Protein AF-A0A397B144-F1 (afdb_monomer_lite)

pLDDT: mean 71.62, std 23.08, range [36.69, 98.56]

Secondary structure (DSSP, 8-state):
-----------------------THHHHHHHHHHHHHHHHHHTSSS--SS-----------SSTTTTS-----PPPPHHHHHHHHHHHHHH-GGGSPTT-HHHHHHHHHHHHHTSTT---TT--HHHHHHHHHHHHHHHHHHHHHHHHH--------HHHHHHHHHHHHHHHH-

Structure (mmCIF, N/CA/C/O backbone):
data_AF-A0A397B144-F1
#
_entry.id   AF-A0A397B144-F1
#
loop_
_atom_site.group_PDB
_atom_site.id
_atom_site.type_symbol
_atom_site.label_atom_id
_atom_site.label_alt_id
_atom_site.label_comp_id
_atom_site.label_asym_id
_atom_site.label_entity_id
_atom_site.label_seq_id
_atom_site.pdbx_PDB_ins_code
_atom_site.Cartn_x
_atom_site.Cartn_y
_atom_site.Cartn_z
_atom_site.occupancy
_atom_site.B_iso_or_equiv
_atom_site.auth_seq_id
_atom_site.auth_comp_id
_atom_site.auth_asym_id
_atom_site.auth_atom_id
_atom_site.pdbx_PDB_model_num
ATOM 1 N N . MET A 1 1 ? 4.491 -31.320 -71.549 1.00 40.28 1 MET A N 1
ATOM 2 C CA . MET A 1 1 ? 3.893 -30.361 -72.506 1.00 40.28 1 MET A CA 1
ATOM 3 C C . MET A 1 1 ? 2.786 -29.640 -71.735 1.00 40.28 1 MET A C 1
ATOM 5 O O . MET A 1 1 ? 1.854 -30.309 -71.329 1.00 40.28 1 MET A O 1
ATOM 9 N N . VAL A 1 2 ? 3.035 -28.461 -71.139 1.00 40.56 2 VAL A N 1
ATOM 10 C CA . VAL A 1 2 ? 2.906 -27.117 -71.764 1.00 40.56 2 VAL A CA 1
ATOM 11 C C . VAL A 1 2 ? 1.470 -26.942 -72.290 1.00 40.56 2 VAL A C 1
ATOM 13 O O . VAL A 1 2 ? 1.090 -27.703 -73.161 1.00 40.56 2 VAL A O 1
ATOM 16 N N . MET A 1 3 ? 0.605 -26.016 -71.874 1.00 45.56 3 MET A N 1
ATOM 17 C CA . MET A 1 3 ? 0.634 -24.886 -70.943 1.00 45.56 3 MET A CA 1
ATOM 18 C C . MET A 1 3 ? -0.827 -24.555 -70.582 1.00 45.56 3 MET A C 1
ATOM 20 O O . MET A 1 3 ? -1.678 -24.550 -71.466 1.00 45.56 3 MET A O 1
ATOM 24 N N . ALA A 1 4 ? -1.099 -24.189 -69.328 1.00 50.34 4 ALA A N 1
ATOM 25 C CA . ALA A 1 4 ? -2.261 -23.370 -68.985 1.00 50.34 4 ALA A CA 1
ATOM 26 C C . ALA A 1 4 ? -1.827 -21.889 -69.016 1.00 50.34 4 ALA A C 1
ATOM 28 O O . ALA A 1 4 ? -0.943 -21.482 -68.263 1.00 50.34 4 ALA A O 1
ATOM 29 N N . ARG A 1 5 ? -2.400 -21.102 -69.933 1.00 48.03 5 ARG A N 1
ATOM 30 C CA . ARG A 1 5 ? -2.292 -19.631 -70.070 1.00 48.03 5 ARG A CA 1
ATOM 31 C C . ARG A 1 5 ? -3.635 -19.158 -70.647 1.00 48.03 5 ARG A C 1
ATOM 33 O O . ARG A 1 5 ? -4.136 -19.830 -71.537 1.00 48.03 5 ARG A O 1
ATOM 40 N N . GLY A 1 6 ? -4.283 -18.069 -70.247 1.00 43.22 6 GLY A N 1
ATOM 41 C CA . GLY A 1 6 ? -4.031 -16.991 -69.284 1.00 43.22 6 GLY A CA 1
ATOM 42 C C . GLY A 1 6 ? -5.393 -16.330 -68.974 1.00 43.22 6 GLY A C 1
ATOM 43 O O . GLY A 1 6 ? -6.344 -16.515 -69.726 1.00 43.22 6 GLY A O 1
ATOM 44 N N . PHE A 1 7 ? -5.634 -15.796 -67.777 1.00 46.72 7 PHE A N 1
ATOM 45 C CA . PHE A 1 7 ? -5.268 -14.457 -67.285 1.00 46.72 7 PHE A CA 1
ATOM 46 C C . PHE A 1 7 ? -5.844 -13.272 -68.082 1.00 46.72 7 PHE A C 1
ATOM 48 O O . PHE A 1 7 ? -5.314 -12.898 -69.122 1.00 46.72 7 PHE A O 1
ATOM 55 N N . ALA A 1 8 ? -6.830 -12.604 -67.475 1.00 50.50 8 ALA A N 1
ATOM 56 C CA . ALA A 1 8 ? -6.959 -11.144 -67.426 1.00 50.50 8 ALA A CA 1
ATOM 57 C C . ALA A 1 8 ? -7.618 -10.809 -66.065 1.00 50.50 8 ALA A C 1
ATOM 59 O O . ALA A 1 8 ? -8.767 -11.161 -65.836 1.00 50.50 8 ALA A O 1
ATOM 60 N N . ASN A 1 9 ? -6.849 -10.498 -65.017 1.00 43.25 9 ASN A N 1
ATOM 61 C CA . ASN A 1 9 ? -6.329 -9.173 -64.642 1.00 43.25 9 ASN A CA 1
ATOM 62 C C . ASN A 1 9 ? -7.426 -8.123 -64.387 1.00 43.25 9 ASN A C 1
ATOM 64 O O . ASN A 1 9 ? -7.837 -7.434 -65.311 1.00 43.25 9 ASN A O 1
ATOM 68 N N . HIS A 1 10 ? -7.817 -7.932 -63.122 1.00 51.69 10 HIS A N 1
ATOM 69 C CA . HIS A 1 10 ? -7.401 -6.744 -62.362 1.00 51.69 10 HIS A CA 1
ATOM 70 C C . HIS A 1 10 ? -7.726 -6.887 -60.856 1.00 51.69 10 HIS A C 1
ATOM 72 O O . HIS A 1 10 ? -8.799 -7.378 -60.506 1.00 51.69 10 HIS A O 1
ATOM 78 N N . PRO A 1 11 ? -6.815 -6.464 -59.957 1.00 46.62 11 PRO A N 1
ATOM 79 C CA . PRO A 1 11 ? -7.020 -6.497 -58.513 1.00 46.62 11 PRO A CA 1
ATOM 80 C C . PRO A 1 11 ? -7.885 -5.316 -58.054 1.00 46.62 11 PRO A C 1
ATOM 82 O O . PRO A 1 11 ? -7.525 -4.158 -58.269 1.00 46.62 11 PRO A O 1
ATOM 85 N N . ALA A 1 12 ? -9.001 -5.592 -57.377 1.00 46.59 12 ALA A N 1
ATOM 86 C CA . ALA A 1 12 ? -9.680 -4.567 -56.595 1.00 46.59 12 ALA A CA 1
ATOM 87 C C . ALA A 1 12 ? -8.844 -4.296 -55.336 1.00 46.59 12 ALA A C 1
ATOM 89 O O . ALA A 1 12 ? -8.672 -5.146 -54.466 1.00 46.59 12 ALA A O 1
ATOM 90 N N . THR A 1 13 ? -8.270 -3.102 -55.314 1.00 56.09 13 THR A N 1
ATOM 91 C CA . THR A 1 13 ? -7.483 -2.486 -54.249 1.00 56.09 13 THR A CA 1
ATOM 92 C C . THR A 1 13 ? -8.109 -2.641 -52.858 1.00 56.09 13 THR A C 1
ATOM 94 O O . THR A 1 13 ? -9.293 -2.335 -52.705 1.00 56.09 13 THR A O 1
ATOM 97 N N . PRO A 1 14 ? -7.330 -2.999 -51.819 1.00 47.84 14 PRO A N 1
ATOM 98 C CA . PRO A 1 14 ? -7.770 -2.841 -50.442 1.00 47.84 14 PRO A CA 1
ATOM 99 C C . PRO A 1 14 ? -7.866 -1.346 -50.125 1.00 47.84 14 PRO A C 1
ATOM 101 O O . PRO A 1 14 ? -6.877 -0.612 -50.151 1.00 47.84 14 PRO A O 1
ATOM 104 N N . THR A 1 15 ? -9.083 -0.880 -49.862 1.00 54.66 15 THR A N 1
ATOM 105 C CA . THR A 1 15 ? -9.338 0.477 -49.377 1.00 54.66 15 THR A CA 1
ATOM 106 C C . THR A 1 15 ? -8.603 0.719 -48.054 1.00 54.66 15 THR A C 1
ATOM 108 O O . THR A 1 15 ? -8.647 -0.152 -47.180 1.00 54.66 15 THR A O 1
ATOM 111 N N . PRO A 1 16 ? -7.964 1.887 -47.859 1.00 44.94 16 PRO A N 1
ATOM 112 C CA . PRO A 1 16 ? -7.199 2.165 -46.652 1.00 44.94 16 PRO A CA 1
ATOM 113 C C . PRO A 1 16 ? -8.126 2.309 -45.443 1.00 44.94 16 PRO A C 1
ATOM 115 O O . PRO A 1 16 ? -9.071 3.104 -45.460 1.00 44.94 16 PRO A O 1
ATOM 118 N N . GLN A 1 17 ? -7.813 1.582 -44.368 1.00 46.56 17 GLN A N 1
ATOM 119 C CA . GLN A 1 17 ? -8.317 1.878 -43.032 1.00 46.56 17 GLN A CA 1
ATOM 120 C C . GLN A 1 17 ? -7.917 3.313 -42.670 1.00 46.56 17 GLN A C 1
ATOM 122 O O . GLN A 1 17 ? -6.734 3.635 -42.550 1.00 46.56 17 GLN A O 1
ATOM 127 N N . LYS A 1 18 ? -8.908 4.195 -42.516 1.00 47.78 18 LYS A N 1
ATOM 128 C CA . LYS A 1 18 ? -8.687 5.543 -41.994 1.00 47.78 18 LYS A CA 1
ATOM 129 C C . LYS A 1 18 ? -8.409 5.441 -40.500 1.00 47.78 18 LYS A C 1
ATOM 131 O O . LYS A 1 18 ? -9.318 5.357 -39.679 1.00 47.78 18 LYS A O 1
ATOM 136 N N . ASN A 1 19 ? -7.122 5.430 -40.188 1.00 43.41 19 ASN A N 1
ATOM 137 C CA . ASN A 1 19 ? -6.590 5.663 -38.861 1.00 43.41 19 ASN A CA 1
ATOM 138 C C . ASN A 1 19 ? -7.004 7.049 -38.346 1.00 43.41 19 ASN A C 1
ATOM 140 O O . ASN A 1 19 ? -6.915 8.043 -39.064 1.00 43.41 19 ASN A O 1
ATOM 144 N N . HIS A 1 20 ? -7.409 7.068 -37.076 1.00 51.38 20 HIS A N 1
ATOM 145 C CA . HIS A 1 20 ? -7.059 8.073 -36.073 1.00 51.38 20 HIS A CA 1
ATOM 146 C C . HIS A 1 20 ? -6.923 9.531 -36.541 1.00 51.38 20 HIS A C 1
ATOM 148 O O . HIS A 1 20 ? -5.824 10.011 -36.801 1.00 51.38 20 HIS A O 1
ATOM 154 N N . VAL A 1 21 ? -8.019 10.281 -36.437 1.00 45.78 21 VAL A N 1
ATOM 155 C CA . VAL A 1 21 ? -7.969 11.670 -35.959 1.00 45.78 21 VAL A CA 1
ATOM 156 C C . VAL A 1 21 ? -9.159 11.855 -35.021 1.00 45.78 21 VAL A C 1
ATOM 158 O O . VAL A 1 21 ? -10.226 12.306 -35.415 1.00 45.78 21 VAL A O 1
ATOM 161 N N . PHE A 1 22 ? -9.004 11.411 -33.774 1.00 42.12 22 PHE A N 1
ATOM 162 C CA . PHE A 1 22 ? -9.913 11.833 -32.714 1.00 42.12 22 PHE A CA 1
ATOM 163 C C . PHE A 1 22 ? -9.544 13.284 -32.389 1.00 42.12 22 PHE A C 1
ATOM 165 O O . PHE A 1 22 ? -8.415 13.558 -31.973 1.00 42.12 22 PHE A O 1
ATOM 172 N N . ASP A 1 23 ? -10.468 14.197 -32.678 1.00 42.50 23 ASP A N 1
ATOM 173 C CA . ASP A 1 23 ? -10.341 15.650 -32.568 1.00 42.50 23 ASP A CA 1
ATOM 174 C C . ASP A 1 23 ? -9.749 16.096 -31.221 1.00 42.50 23 ASP A C 1
ATOM 176 O O . ASP A 1 23 ? -10.418 16.170 -30.186 1.00 42.50 23 ASP A O 1
ATOM 180 N N . LYS A 1 24 ? -8.463 16.452 -31.250 1.00 50.31 24 LYS A N 1
ATOM 181 C CA . LYS A 1 24 ? -7.694 17.002 -30.121 1.00 50.31 24 LYS A CA 1
ATOM 182 C C . LYS A 1 24 ? -8.193 18.393 -29.685 1.00 50.31 24 LYS A C 1
ATOM 184 O O . LYS A 1 24 ? -7.801 18.901 -28.640 1.00 50.31 24 LYS A O 1
ATOM 189 N N . THR A 1 25 ? -9.081 19.002 -30.463 1.00 49.84 25 THR A N 1
ATOM 190 C CA . THR A 1 25 ? -9.661 20.342 -30.283 1.00 49.84 25 THR A CA 1
ATOM 191 C C . THR A 1 25 ? -10.810 20.387 -29.272 1.00 49.84 25 THR A C 1
ATOM 193 O O . THR A 1 25 ? -10.999 21.418 -28.629 1.00 49.84 25 THR A O 1
ATOM 196 N N . ARG A 1 26 ? -11.532 19.282 -29.027 1.00 43.41 26 ARG A N 1
ATOM 197 C CA . ARG A 1 26 ? -12.620 19.252 -28.023 1.00 43.41 26 ARG A CA 1
ATOM 198 C C . ARG A 1 26 ? -12.104 19.203 -26.579 1.00 43.41 26 ARG A C 1
ATOM 200 O O . ARG A 1 26 ? -12.787 19.651 -25.663 1.00 43.41 26 ARG A O 1
ATOM 207 N N . SER A 1 27 ? -10.880 18.711 -26.382 1.00 46.09 27 SER A N 1
ATOM 208 C CA . SER A 1 27 ? -10.250 18.618 -25.059 1.00 46.09 27 SER A CA 1
ATOM 209 C C . SER A 1 27 ? -9.801 19.979 -24.518 1.00 46.09 27 SER A C 1
ATOM 211 O O . SER A 1 27 ? -9.907 20.210 -23.319 1.00 46.09 27 SER A O 1
ATOM 213 N N . TYR A 1 28 ? -9.337 20.896 -25.371 1.00 45.19 28 TYR A N 1
ATOM 214 C CA . TYR A 1 28 ? -8.792 22.177 -24.904 1.00 45.19 28 TYR A CA 1
ATOM 215 C C . TYR A 1 28 ? -9.871 23.163 -24.437 1.00 45.19 28 TYR A C 1
ATOM 217 O O . TYR A 1 28 ? -9.662 23.877 -23.460 1.00 45.19 28 TYR A O 1
ATOM 225 N N . LEU A 1 29 ? -11.046 23.169 -25.075 1.00 47.66 29 LEU A N 1
ATOM 226 C CA . LEU A 1 29 ? -12.148 24.061 -24.693 1.00 47.66 29 LEU A CA 1
ATOM 227 C C . LEU A 1 29 ? -12.915 23.570 -23.453 1.00 47.66 29 LEU A C 1
ATOM 229 O O . LEU A 1 29 ? -13.419 24.392 -22.695 1.00 47.66 29 LEU A O 1
ATOM 233 N N . SER A 1 30 ? -12.938 22.257 -23.192 1.00 45.88 30 SER A N 1
ATOM 234 C CA . SER A 1 30 ? -13.508 21.701 -21.952 1.00 45.88 30 SER A CA 1
ATOM 235 C C . SER A 1 30 ? -12.645 22.042 -20.733 1.00 45.88 30 SER A C 1
ATOM 237 O O . SER A 1 30 ? -13.161 22.443 -19.694 1.00 45.88 30 SER A O 1
ATOM 239 N N . ASN A 1 31 ? -11.319 21.983 -20.886 1.00 46.03 31 ASN A N 1
ATOM 240 C CA . ASN A 1 31 ? -10.381 22.261 -19.797 1.00 46.03 31 ASN A CA 1
ATOM 241 C C . ASN A 1 31 ? -10.327 23.755 -19.414 1.00 46.03 31 ASN A C 1
ATOM 243 O O . ASN A 1 31 ? -9.959 24.092 -18.290 1.00 46.03 31 ASN A O 1
ATOM 247 N N . HIS A 1 32 ? -10.701 24.667 -20.321 1.00 41.81 32 HIS A N 1
ATOM 248 C CA . HIS A 1 32 ? -10.674 26.105 -20.033 1.00 41.81 32 HIS A CA 1
ATOM 249 C C . HIS A 1 32 ? -11.900 26.587 -19.238 1.00 41.81 32 HIS A C 1
ATOM 251 O O . HIS A 1 32 ? -11.776 27.493 -18.415 1.00 41.81 32 HIS A O 1
ATOM 257 N N . ILE A 1 33 ? -13.061 25.944 -19.409 1.00 46.75 33 ILE A N 1
ATOM 258 C CA . ILE A 1 33 ? -14.280 26.271 -18.650 1.00 46.75 33 ILE A CA 1
ATOM 259 C C . ILE A 1 33 ? -14.171 25.778 -17.195 1.00 46.75 33 ILE A C 1
ATOM 261 O O . ILE A 1 33 ? -14.588 26.481 -16.275 1.00 46.75 33 ILE A O 1
ATOM 265 N N . GLU A 1 34 ? -13.526 24.632 -16.955 1.00 45.00 34 GLU A N 1
ATOM 266 C CA . GLU A 1 34 ? -13.312 24.107 -15.595 1.00 45.00 34 GLU A CA 1
ATOM 267 C C . GLU A 1 34 ? -12.295 24.930 -14.783 1.00 45.00 34 GLU A C 1
ATOM 269 O O . GLU A 1 34 ? -12.450 25.094 -13.572 1.00 45.00 34 GLU A O 1
ATOM 274 N N . SER A 1 35 ? -11.298 25.537 -15.438 1.00 45.44 35 SER A N 1
ATOM 275 C CA . SER A 1 35 ? -10.314 26.389 -14.755 1.00 45.44 35 SER A CA 1
ATOM 276 C C . SER A 1 35 ? -10.907 27.712 -14.245 1.00 45.44 35 SER A C 1
ATOM 278 O O . SER A 1 35 ? -10.433 28.243 -13.240 1.00 45.44 35 SER A O 1
ATOM 280 N N . LEU A 1 36 ? -11.943 28.251 -14.897 1.00 47.56 36 LEU A N 1
ATOM 281 C CA . LEU A 1 36 ? -12.612 29.488 -14.467 1.00 47.56 36 LEU A CA 1
ATOM 282 C C . LEU A 1 36 ? -13.554 29.266 -13.270 1.00 47.56 36 LEU A C 1
ATOM 284 O O . LEU A 1 36 ? -13.699 30.159 -12.434 1.00 47.56 36 LEU A O 1
ATOM 288 N N . ALA A 1 37 ? -14.132 28.069 -13.125 1.00 49.62 37 ALA A N 1
ATOM 289 C CA . ALA A 1 37 ? -15.002 27.733 -11.995 1.00 49.62 37 ALA A CA 1
ATOM 290 C C . ALA A 1 37 ? -14.234 27.627 -10.662 1.00 49.62 37 ALA A C 1
ATOM 292 O O . ALA A 1 37 ? -14.732 28.052 -9.618 1.00 49.62 37 ALA A O 1
ATOM 293 N N . ILE A 1 38 ? -12.993 27.128 -10.693 1.00 48.00 38 ILE A N 1
ATOM 294 C CA . ILE A 1 38 ? -12.156 26.965 -9.492 1.00 48.00 38 ILE A CA 1
ATOM 295 C C . ILE A 1 38 ? -11.658 28.325 -8.967 1.00 48.00 38 ILE A C 1
ATOM 297 O O . ILE A 1 38 ? -11.605 28.539 -7.755 1.00 48.00 38 ILE A O 1
ATOM 301 N N . HIS A 1 39 ? -11.371 29.285 -9.852 1.00 43.00 39 HIS A N 1
ATOM 302 C CA . HIS A 1 39 ? -10.936 30.626 -9.442 1.00 43.00 39 HIS A CA 1
ATOM 303 C C . HIS A 1 39 ? -12.074 31.513 -8.908 1.00 43.00 39 HIS A C 1
ATOM 305 O O . HIS A 1 39 ? -11.818 32.342 -8.035 1.00 43.00 39 HIS A O 1
ATOM 311 N N . TYR A 1 40 ? -13.323 31.328 -9.357 1.00 40.44 40 TYR A N 1
ATOM 312 C CA . TYR A 1 40 ? -14.470 32.093 -8.841 1.00 40.44 40 TYR A CA 1
ATOM 313 C C . TYR A 1 40 ? -14.939 31.611 -7.454 1.00 40.44 40 TYR A C 1
ATOM 315 O O . TYR A 1 40 ? -15.430 32.402 -6.652 1.00 40.44 40 TYR A O 1
ATOM 323 N N . ALA A 1 41 ? -14.732 30.332 -7.120 1.00 44.38 41 ALA A N 1
ATOM 324 C CA . ALA A 1 41 ? -15.037 29.801 -5.788 1.00 44.38 41 ALA A CA 1
ATOM 325 C C . ALA A 1 41 ? -14.019 30.240 -4.714 1.00 44.38 41 ALA A C 1
ATOM 327 O O . ALA A 1 41 ? -14.378 30.402 -3.548 1.00 44.38 41 ALA A O 1
ATOM 328 N N . ALA A 1 42 ? -12.759 30.481 -5.094 1.00 45.12 42 ALA A N 1
ATOM 329 C CA . ALA A 1 42 ? -11.691 30.845 -4.159 1.00 45.12 42 ALA A CA 1
ATOM 330 C C . ALA A 1 42 ? -11.704 32.326 -3.724 1.00 45.12 42 ALA A C 1
ATOM 332 O O . ALA A 1 42 ? -11.052 32.685 -2.741 1.00 45.12 42 ALA A O 1
ATOM 333 N N . THR A 1 43 ? -12.447 33.200 -4.410 1.00 43.25 43 THR A N 1
ATOM 334 C CA . THR A 1 43 ? -12.547 34.631 -4.069 1.00 43.25 43 THR A CA 1
ATOM 335 C C . THR A 1 43 ? -13.694 34.970 -3.113 1.00 43.25 43 THR A C 1
ATOM 337 O O . THR A 1 43 ? -13.705 36.073 -2.572 1.00 43.25 43 THR A O 1
ATOM 340 N N . LEU A 1 44 ? -14.606 34.035 -2.810 1.00 46.75 44 LEU A N 1
ATOM 341 C CA . LEU A 1 44 ? -15.720 34.274 -1.876 1.00 46.75 44 LEU A CA 1
ATOM 342 C C . LEU A 1 44 ? -15.493 33.748 -0.447 1.00 46.75 44 LEU A C 1
ATOM 344 O O . LEU A 1 44 ? -16.325 33.982 0.423 1.00 46.75 44 LEU A O 1
ATOM 348 N N . THR A 1 45 ? -14.346 33.131 -0.145 1.00 42.47 45 THR A N 1
ATOM 349 C CA . THR A 1 45 ? -13.998 32.698 1.231 1.00 42.47 45 THR A CA 1
ATOM 350 C C . THR A 1 45 ? -12.997 33.630 1.933 1.00 42.47 45 THR A C 1
ATOM 352 O O . THR A 1 45 ? -12.468 33.299 2.990 1.00 42.47 45 THR A O 1
ATOM 355 N N . LYS A 1 46 ? -12.740 34.825 1.381 1.00 45.75 46 LYS A N 1
ATOM 356 C CA . LYS A 1 46 ? -11.912 35.875 2.013 1.00 45.75 46 LYS A CA 1
ATOM 357 C C . LYS A 1 46 ? -12.670 37.173 2.313 1.00 45.75 46 LYS A C 1
ATOM 359 O O . LYS A 1 46 ? -12.080 38.248 2.318 1.00 45.75 46 LYS A O 1
ATOM 364 N N . ALA A 1 47 ? -13.966 37.092 2.606 1.00 47.22 47 ALA A N 1
ATOM 365 C CA . ALA A 1 47 ? -14.727 38.263 3.038 1.00 47.22 47 ALA A CA 1
ATOM 366 C C . ALA A 1 47 ? -15.879 37.899 3.985 1.00 47.22 47 ALA A C 1
ATOM 368 O O . ALA A 1 47 ? -17.042 38.009 3.620 1.00 47.22 47 ALA A O 1
ATOM 369 N N . VAL A 1 48 ? -15.570 37.500 5.223 1.00 45.88 48 VAL A N 1
ATOM 370 C CA . VAL A 1 48 ? -16.553 37.556 6.322 1.00 45.88 48 VAL A CA 1
ATOM 371 C C . VAL A 1 48 ? -15.895 38.143 7.568 1.00 45.88 48 VAL A C 1
ATOM 373 O O . VAL A 1 48 ? -15.715 37.479 8.577 1.00 45.88 48 VAL A O 1
ATOM 376 N N . CYS A 1 49 ? -15.533 39.421 7.479 1.00 39.69 49 CYS A N 1
ATOM 377 C CA . CYS A 1 49 ? -15.488 40.313 8.633 1.00 39.69 49 CYS A CA 1
ATOM 378 C C . CYS A 1 49 ? -16.141 41.631 8.205 1.00 39.69 49 CYS A C 1
ATOM 380 O O . CYS A 1 49 ? -15.635 42.324 7.326 1.00 39.69 49 CYS A O 1
ATOM 382 N N . SER A 1 50 ? -17.260 41.956 8.850 1.00 41.53 50 SER A N 1
ATOM 383 C CA . SER A 1 50 ? -17.973 43.237 8.791 1.00 41.53 50 SER A CA 1
ATOM 384 C C . SER A 1 50 ? -18.686 43.598 7.484 1.00 41.53 50 SER A C 1
ATOM 386 O O . SER A 1 50 ? -18.114 44.249 6.611 1.00 41.53 50 SER A O 1
ATOM 388 N N . ARG A 1 51 ? -20.002 43.335 7.442 1.00 36.69 51 ARG A N 1
ATOM 389 C CA . ARG A 1 51 ? -21.057 44.368 7.314 1.00 36.69 51 ARG A CA 1
ATOM 390 C C . ARG A 1 51 ? -22.452 43.725 7.256 1.00 36.69 51 ARG A C 1
ATOM 392 O O . ARG A 1 51 ? -22.690 42.812 6.478 1.00 36.69 51 ARG A O 1
ATOM 399 N N . ASN A 1 52 ? -23.352 44.239 8.094 1.00 49.59 52 ASN A N 1
ATOM 400 C CA . ASN A 1 52 ? -24.800 44.012 8.070 1.00 49.59 52 ASN A CA 1
ATOM 401 C C . ASN A 1 52 ? -25.383 44.147 6.654 1.00 49.59 52 ASN A C 1
ATOM 403 O O . ASN A 1 52 ? -25.211 45.206 6.059 1.00 49.59 52 ASN A O 1
ATOM 407 N N . LEU A 1 53 ? -26.151 43.157 6.182 1.00 46.91 53 LEU A N 1
ATOM 408 C CA . LEU A 1 53 ? -27.161 43.318 5.126 1.00 46.91 53 LEU A CA 1
ATOM 409 C C . LEU A 1 53 ? -28.371 42.389 5.409 1.00 46.91 53 LEU A C 1
ATOM 411 O O . LEU A 1 53 ? -28.221 41.404 6.132 1.00 46.91 53 LEU A O 1
ATOM 415 N N . PRO A 1 54 ? -29.577 42.749 4.931 1.00 42.12 54 PRO A N 1
ATOM 416 C CA . PRO A 1 54 ? -30.844 42.502 5.617 1.00 42.12 54 PRO A CA 1
ATOM 417 C C . PRO A 1 54 ? -31.402 41.089 5.421 1.00 42.12 54 PRO A C 1
ATOM 419 O O . PRO A 1 54 ? -31.125 40.424 4.424 1.00 42.12 54 PRO A O 1
ATOM 422 N N . LEU A 1 55 ? -32.257 40.678 6.369 1.00 46.44 55 LEU A N 1
ATOM 423 C CA . LEU A 1 55 ? -33.107 39.490 6.288 1.00 46.44 55 LEU A CA 1
ATOM 424 C C . LEU A 1 55 ? -33.935 39.504 4.993 1.00 46.44 55 LEU A C 1
ATOM 426 O O . LEU A 1 55 ? -34.985 40.140 4.920 1.00 46.44 55 LEU A O 1
ATOM 430 N N . PHE A 1 56 ? -33.487 38.757 3.989 1.00 39.28 56 PHE A N 1
ATOM 431 C CA . PHE A 1 56 ? -34.323 38.324 2.880 1.00 39.28 56 PHE A CA 1
ATOM 432 C C . PHE A 1 56 ? -34.694 36.862 3.133 1.00 39.28 56 PHE A C 1
ATOM 434 O O . PHE A 1 56 ? -33.868 35.960 3.010 1.00 39.28 56 PHE A O 1
ATOM 441 N N . SER A 1 57 ? -35.932 36.652 3.576 1.00 54.06 57 SER A N 1
ATOM 442 C CA . SER A 1 57 ? -36.514 35.333 3.818 1.00 54.06 57 SER A CA 1
ATOM 443 C C . SER A 1 57 ? -36.575 34.557 2.496 1.00 54.06 57 SER A C 1
ATOM 445 O O . SER A 1 57 ? -37.385 34.883 1.629 1.00 54.06 57 SER A O 1
ATOM 447 N N . GLN A 1 58 ? -35.698 33.564 2.312 1.00 53.94 58 GLN A N 1
ATOM 448 C CA . GLN A 1 58 ? -35.781 32.607 1.204 1.00 53.94 58 GLN A CA 1
ATOM 449 C C . GLN A 1 58 ? -36.305 31.255 1.713 1.00 53.94 58 GLN A C 1
ATOM 451 O O . GLN A 1 58 ? -35.849 30.785 2.758 1.00 53.94 58 GLN A O 1
ATOM 456 N N . PRO A 1 59 ? -37.245 30.608 0.999 1.00 48.00 59 PRO A N 1
ATOM 457 C CA . PRO A 1 59 ? -37.799 29.326 1.410 1.00 48.00 59 PRO A CA 1
ATOM 458 C C . PRO A 1 59 ? -36.772 28.200 1.219 1.00 48.00 59 PRO A C 1
ATOM 460 O O . PRO A 1 59 ? -36.277 27.952 0.119 1.00 48.00 59 PRO A O 1
ATOM 463 N N . LEU A 1 60 ? -36.471 27.494 2.311 1.00 54.81 60 LEU A N 1
ATOM 464 C CA . LEU A 1 60 ? -35.628 26.297 2.353 1.00 54.81 60 LEU A CA 1
ATOM 465 C C . LEU A 1 60 ? -36.367 25.086 1.765 1.00 54.81 60 LEU A C 1
ATOM 467 O O . LEU A 1 60 ? -36.771 24.184 2.488 1.00 54.81 60 LEU A O 1
ATOM 471 N N . THR A 1 61 ? -36.556 25.037 0.451 1.00 58.03 61 THR A N 1
ATOM 472 C CA . THR A 1 61 ? -37.076 23.835 -0.217 1.00 58.03 61 THR A CA 1
ATOM 473 C C . THR A 1 61 ? -36.453 23.729 -1.603 1.00 58.03 61 THR A C 1
ATOM 475 O O . THR A 1 61 ? -36.898 24.423 -2.507 1.00 58.03 61 THR A O 1
ATOM 478 N N . SER A 1 62 ? -35.392 22.923 -1.754 1.00 51.78 62 SER A N 1
ATOM 479 C CA . SER A 1 62 ? -35.023 22.199 -2.998 1.00 51.78 62 SER A CA 1
ATOM 480 C C . SER A 1 62 ? -33.531 21.827 -3.087 1.00 51.78 62 SER A C 1
ATOM 482 O O . SER A 1 62 ? -33.184 21.045 -3.963 1.00 51.78 62 SER A O 1
ATOM 484 N N . TYR A 1 63 ? -32.638 22.304 -2.210 1.00 52.53 63 TYR A N 1
ATOM 485 C CA . TYR A 1 63 ? -31.193 21.990 -2.329 1.00 52.53 63 TYR A CA 1
ATOM 486 C C . TYR A 1 63 ? -30.589 21.214 -1.154 1.00 52.53 63 TYR A C 1
ATOM 488 O O . TYR A 1 63 ? -29.442 20.781 -1.220 1.00 52.53 63 TYR A O 1
ATOM 496 N N . GLN A 1 64 ? -31.359 20.966 -0.094 1.00 54.69 64 GLN A N 1
ATOM 497 C CA . GLN A 1 64 ? -30.849 20.307 1.113 1.00 54.69 64 GLN A CA 1
ATOM 498 C C . GLN A 1 64 ? -30.669 18.783 0.955 1.00 54.69 64 GLN A C 1
ATOM 500 O O . GLN A 1 64 ? -29.875 18.183 1.671 1.00 54.69 64 GLN A O 1
ATOM 505 N N . TRP A 1 65 ? -31.329 18.159 -0.028 1.00 54.78 65 TRP A N 1
ATOM 506 C CA . TRP A 1 65 ? -31.203 16.722 -0.316 1.00 54.78 65 TRP A CA 1
ATOM 507 C C . TRP A 1 65 ? -29.920 16.356 -1.083 1.00 54.78 65 TRP A C 1
ATOM 509 O O . TRP A 1 65 ? -29.451 15.228 -0.977 1.00 54.78 65 TRP A O 1
ATOM 519 N N . LEU A 1 66 ? -29.306 17.305 -1.802 1.00 57.22 66 LEU A N 1
ATOM 520 C CA . LEU A 1 66 ? -28.050 17.083 -2.537 1.00 57.22 66 LEU A CA 1
ATOM 521 C C . LEU 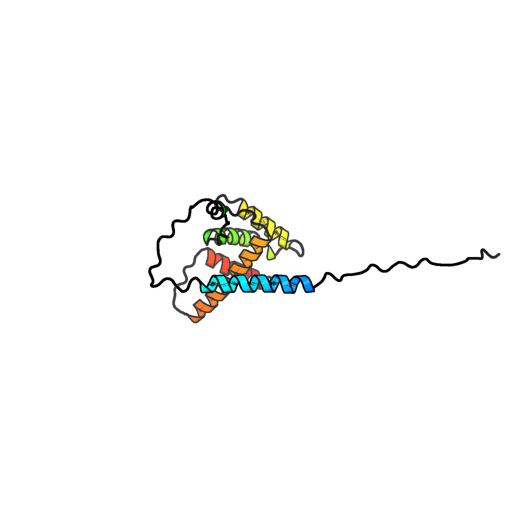A 1 66 ? -26.801 17.176 -1.644 1.00 57.22 66 LEU A C 1
ATOM 523 O O . LEU A 1 66 ? -25.732 16.710 -2.028 1.00 57.22 66 LEU A O 1
ATOM 527 N N . ALA A 1 67 ? -26.927 17.748 -0.444 1.00 56.75 67 ALA A N 1
ATOM 528 C CA . ALA A 1 67 ? -25.819 17.908 0.497 1.00 56.75 67 ALA A CA 1
ATOM 529 C C . ALA A 1 67 ? -25.588 16.680 1.403 1.00 56.75 67 ALA A C 1
ATOM 531 O O . ALA A 1 67 ? -24.603 16.646 2.135 1.00 56.75 67 ALA A O 1
ATOM 532 N N . MET A 1 68 ? -26.467 15.669 1.368 1.00 57.69 68 MET A N 1
ATOM 533 C CA . MET A 1 68 ? -26.448 14.539 2.311 1.00 57.69 68 MET A CA 1
ATOM 534 C C . MET A 1 68 ? -25.738 13.266 1.823 1.00 57.69 68 MET A C 1
ATOM 536 O O . MET A 1 68 ? -25.858 12.227 2.466 1.00 57.69 68 MET A O 1
ATOM 540 N N . SER A 1 69 ? -25.000 13.293 0.712 1.00 52.88 69 SER A N 1
ATOM 541 C CA . SER A 1 69 ? -24.194 12.125 0.302 1.00 52.88 69 SER A CA 1
ATOM 542 C C . SER A 1 69 ? -23.202 12.433 -0.818 1.00 52.88 69 SER A C 1
ATOM 544 O O . SER A 1 69 ? -23.056 11.666 -1.767 1.00 52.88 69 SER A O 1
ATOM 546 N N . THR A 1 70 ? -22.440 13.522 -0.711 1.00 45.84 70 THR A N 1
ATOM 547 C CA . THR A 1 70 ? -21.117 13.472 -1.342 1.00 45.84 70 THR A CA 1
ATOM 548 C C . THR A 1 70 ? -20.258 12.583 -0.441 1.00 45.84 70 THR A C 1
ATOM 550 O O . THR A 1 70 ? -20.056 12.929 0.725 1.00 45.84 70 THR A O 1
ATOM 553 N N . PRO A 1 71 ? -19.791 11.401 -0.891 1.00 56.75 71 PRO A N 1
ATOM 554 C CA . PRO A 1 71 ? -18.826 10.655 -0.108 1.00 56.75 71 PRO A CA 1
ATOM 555 C C . PRO A 1 71 ? -17.579 11.529 -0.035 1.00 56.75 71 PRO A C 1
ATOM 557 O O . PRO A 1 71 ? -16.812 11.634 -0.996 1.00 56.75 71 PRO A O 1
ATOM 560 N N . VAL A 1 72 ? -17.392 12.201 1.101 1.00 55.38 72 VAL A N 1
ATOM 561 C CA . VAL A 1 72 ? -16.095 12.746 1.478 1.00 55.38 72 VAL A CA 1
ATOM 562 C C . VAL A 1 72 ? -15.133 11.585 1.286 1.00 55.38 72 VAL A C 1
ATOM 564 O O . VAL A 1 72 ? -15.317 10.529 1.892 1.00 55.38 72 VAL A O 1
ATOM 567 N N . LYS A 1 73 ? -14.166 11.727 0.371 1.00 60.06 73 LYS A N 1
ATOM 568 C CA . LYS A 1 73 ? -13.118 10.723 0.173 1.00 60.06 73 LYS A CA 1
ATOM 569 C C . LYS A 1 73 ? -12.346 10.642 1.485 1.00 60.06 73 LYS A C 1
ATOM 571 O O . LYS A 1 73 ? -11.413 11.409 1.706 1.00 60.06 73 LYS A O 1
ATOM 576 N N . SER A 1 74 ? -12.805 9.768 2.377 1.00 74.44 74 SER A N 1
ATOM 577 C CA . SER A 1 74 ? -12.239 9.595 3.704 1.00 74.44 74 SER A CA 1
ATOM 578 C C . SER A 1 74 ? -10.782 9.183 3.539 1.00 74.44 74 SER A C 1
ATOM 580 O O . SER A 1 74 ? -10.475 8.227 2.813 1.00 74.44 74 SER A O 1
ATOM 582 N N . ARG A 1 75 ? -9.875 9.946 4.155 1.00 85.88 75 ARG A N 1
ATOM 583 C CA . ARG A 1 75 ? -8.436 9.653 4.156 1.00 85.88 75 ARG A CA 1
ATOM 584 C C . ARG A 1 75 ? -8.209 8.330 4.885 1.00 85.88 75 ARG A C 1
ATOM 586 O O . ARG A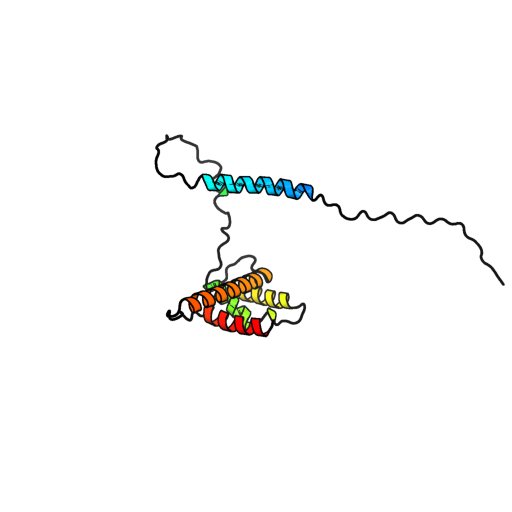 1 75 ? -8.987 7.994 5.771 1.00 85.88 75 ARG A O 1
ATOM 593 N N . PHE A 1 76 ? -7.187 7.578 4.486 1.00 90.62 76 PHE A N 1
ATOM 594 C CA . PHE A 1 76 ? -6.758 6.390 5.230 1.00 90.62 76 PHE A CA 1
ATOM 595 C C . PHE A 1 76 ? -6.326 6.794 6.639 1.00 90.62 76 PHE A C 1
ATOM 597 O O . PHE A 1 76 ? -5.584 7.770 6.792 1.00 90.62 76 PHE A O 1
ATOM 604 N N . SER A 1 77 ? -6.836 6.077 7.635 1.00 92.06 77 SER A N 1
ATOM 605 C CA . SER A 1 77 ? -6.395 6.199 9.016 1.00 92.06 77 SER A CA 1
ATOM 606 C C . SER A 1 77 ? -5.046 5.505 9.196 1.00 92.06 77 SER A C 1
ATOM 608 O O . SER A 1 77 ? -4.635 4.676 8.384 1.00 92.06 77 SER A O 1
ATOM 610 N N . GLU A 1 78 ? -4.347 5.839 10.275 1.00 91.19 78 GLU A N 1
ATOM 611 C CA . GLU A 1 78 ? -3.092 5.173 10.615 1.00 91.19 78 GLU A CA 1
ATOM 612 C C . GLU A 1 78 ? -3.284 3.676 10.873 1.00 91.19 78 GLU A C 1
ATOM 614 O O . GLU A 1 78 ? -2.481 2.868 10.419 1.00 91.19 78 GLU A O 1
ATOM 619 N N . TYR A 1 79 ? -4.382 3.304 11.529 1.00 93.00 79 TYR A N 1
ATOM 620 C CA . TYR A 1 79 ? -4.710 1.906 11.779 1.00 93.00 79 TYR A CA 1
ATOM 621 C C . TYR A 1 79 ? -4.937 1.132 10.473 1.00 93.00 79 TYR A C 1
ATOM 623 O O . TYR A 1 79 ? -4.367 0.063 10.284 1.00 93.00 79 TYR A O 1
ATOM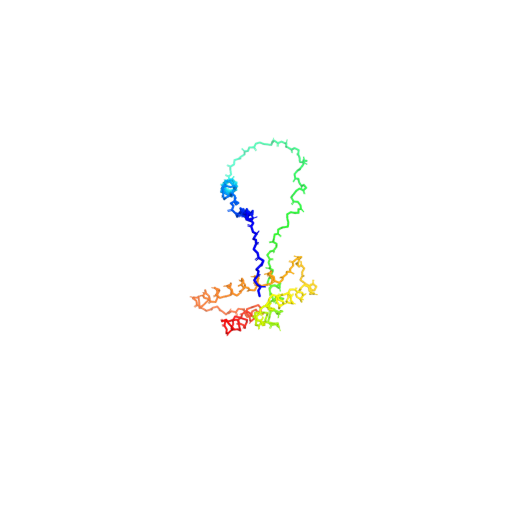 631 N N . GLU A 1 80 ? -5.682 1.703 9.521 1.00 95.56 80 GLU A N 1
ATOM 632 C CA . GLU A 1 80 ? -5.851 1.104 8.189 1.00 95.56 80 GLU A CA 1
ATOM 633 C C . GLU A 1 80 ? -4.515 0.965 7.447 1.00 95.56 80 GLU A C 1
ATOM 635 O O . GLU A 1 80 ? -4.307 -0.020 6.740 1.00 95.56 80 GLU A O 1
ATOM 640 N N . ASP A 1 81 ? -3.600 1.927 7.608 1.00 96.25 81 ASP A N 1
ATOM 641 C CA . ASP A 1 81 ? -2.253 1.820 7.046 1.00 96.25 81 ASP A CA 1
ATOM 642 C C . ASP A 1 81 ? -1.490 0.639 7.645 1.00 96.25 81 ASP A C 1
ATOM 644 O O . ASP A 1 81 ? -0.858 -0.100 6.897 1.00 96.25 81 ASP A O 1
ATOM 648 N N . VAL A 1 82 ? -1.573 0.429 8.962 1.00 96.94 82 VAL A N 1
ATOM 649 C CA . VAL A 1 82 ? -0.946 -0.720 9.635 1.00 96.94 82 VAL A CA 1
ATOM 650 C C . VAL A 1 82 ? -1.505 -2.037 9.100 1.00 96.94 82 VAL A C 1
ATOM 652 O O . VAL A 1 82 ? -0.722 -2.926 8.770 1.00 96.94 82 VAL A O 1
ATOM 655 N N . LEU A 1 83 ? -2.827 -2.161 8.936 1.00 97.44 83 LEU A N 1
ATOM 656 C CA . LEU A 1 83 ? -3.433 -3.373 8.369 1.00 97.44 83 LEU A CA 1
ATOM 657 C C . LEU A 1 83 ? -2.900 -3.663 6.961 1.00 97.44 83 LEU A C 1
ATOM 659 O O . LEU A 1 83 ? -2.504 -4.787 6.657 1.00 97.44 83 LEU A O 1
ATOM 663 N N . ILE A 1 84 ? -2.817 -2.633 6.114 1.00 98.06 84 ILE A N 1
ATOM 664 C CA . ILE A 1 84 ? -2.261 -2.764 4.764 1.00 98.06 84 ILE A CA 1
ATOM 665 C C . ILE A 1 84 ? -0.788 -3.180 4.823 1.00 98.06 84 ILE A C 1
ATOM 667 O O . ILE A 1 84 ? -0.386 -4.102 4.115 1.00 98.06 84 ILE A O 1
ATOM 671 N N . LEU A 1 85 ? 0.019 -2.522 5.656 1.00 98.31 85 LEU A N 1
ATOM 672 C CA . LEU A 1 85 ? 1.456 -2.776 5.752 1.00 98.31 85 LEU A CA 1
ATOM 673 C C . LEU A 1 85 ? 1.763 -4.181 6.274 1.00 98.31 85 LEU A C 1
ATOM 675 O O . LEU A 1 85 ? 2.640 -4.838 5.719 1.00 98.31 85 LEU A O 1
ATOM 679 N N . ARG A 1 86 ? 1.006 -4.684 7.255 1.00 98.31 86 ARG A N 1
ATOM 680 C CA . ARG A 1 86 ? 1.121 -6.071 7.734 1.00 98.31 86 ARG A CA 1
ATOM 681 C C . ARG A 1 86 ? 0.907 -7.076 6.605 1.00 98.31 86 ARG A C 1
ATOM 683 O O . ARG A 1 86 ? 1.735 -7.961 6.399 1.00 98.31 86 ARG A O 1
ATOM 690 N N . GLU A 1 87 ? -0.169 -6.922 5.832 1.00 98.50 87 GLU A N 1
ATOM 691 C CA . GLU A 1 87 ? -0.481 -7.855 4.743 1.00 98.50 87 GLU A CA 1
ATOM 692 C C . GLU A 1 87 ? 0.519 -7.750 3.576 1.00 98.50 87 GLU A C 1
ATOM 694 O O . GLU A 1 87 ? 0.819 -8.763 2.932 1.00 98.50 87 GLU A O 1
ATOM 699 N N . VAL A 1 88 ? 1.066 -6.553 3.318 1.00 98.50 88 VAL A N 1
ATOM 700 C CA . VAL A 1 88 ? 2.166 -6.340 2.362 1.00 98.50 88 VAL A CA 1
ATOM 701 C C . VAL A 1 88 ? 3.446 -7.018 2.843 1.00 98.50 88 VAL A C 1
ATOM 703 O O . VAL A 1 88 ? 4.072 -7.707 2.041 1.00 98.50 88 VAL A O 1
ATOM 706 N N . ASN A 1 89 ? 3.809 -6.883 4.122 1.00 98.00 89 ASN A N 1
ATOM 707 C CA . ASN A 1 89 ? 4.996 -7.525 4.693 1.00 98.00 89 ASN A CA 1
ATOM 708 C C . ASN A 1 89 ? 4.889 -9.054 4.647 1.00 98.00 89 ASN A C 1
ATOM 710 O O . ASN A 1 89 ? 5.822 -9.737 4.239 1.00 98.00 89 ASN A O 1
ATOM 714 N N . ALA A 1 90 ? 3.704 -9.597 4.937 1.00 97.94 90 ALA A N 1
ATOM 715 C CA . ALA A 1 90 ? 3.464 -11.035 4.893 1.00 97.94 90 ALA A CA 1
ATOM 716 C C . ALA A 1 90 ? 3.552 -11.643 3.477 1.00 97.94 90 ALA A C 1
ATOM 718 O O . ALA A 1 90 ? 3.926 -12.806 3.329 1.00 97.94 90 ALA A O 1
ATOM 719 N N . ARG A 1 91 ? 3.181 -10.896 2.424 1.00 97.69 91 ARG A N 1
ATOM 720 C CA . ARG A 1 91 ? 3.084 -11.428 1.043 1.00 97.69 91 ARG A CA 1
ATOM 721 C C . ARG A 1 91 ? 4.156 -10.935 0.085 1.00 97.69 91 ARG A C 1
ATOM 723 O O . ARG A 1 91 ? 4.335 -11.554 -0.962 1.00 97.69 91 ARG A O 1
ATOM 730 N N . LEU A 1 92 ? 4.814 -9.820 0.397 1.00 97.88 92 LEU A N 1
ATOM 731 C CA . LEU A 1 92 ? 5.794 -9.138 -0.451 1.00 97.88 92 LEU A CA 1
ATOM 732 C C . LEU A 1 92 ? 5.339 -9.080 -1.925 1.00 97.88 92 LEU A C 1
ATOM 734 O O . LEU A 1 92 ? 6.024 -9.595 -2.812 1.00 97.88 92 LEU A O 1
ATOM 738 N N . PRO A 1 93 ? 4.174 -8.468 -2.222 1.00 97.25 93 PRO A N 1
ATOM 739 C CA . PRO A 1 93 ? 3.520 -8.550 -3.534 1.00 97.25 93 PRO A CA 1
ATOM 740 C C . PRO A 1 93 ? 4.390 -8.036 -4.694 1.00 97.25 93 PRO A C 1
ATOM 742 O O . PRO A 1 93 ? 4.244 -8.485 -5.831 1.00 97.25 93 PRO A O 1
ATOM 745 N N . PHE A 1 94 ? 5.325 -7.126 -4.415 1.00 96.25 94 PHE A N 1
ATOM 746 C CA . PHE A 1 94 ? 6.292 -6.611 -5.385 1.00 96.25 94 PHE A CA 1
ATOM 747 C C . PHE A 1 94 ? 7.386 -7.626 -5.756 1.00 96.25 94 PHE A C 1
ATOM 749 O O . PHE A 1 94 ? 7.853 -7.604 -6.888 1.00 96.25 94 PHE A O 1
ATOM 756 N N . LYS A 1 95 ? 7.718 -8.587 -4.882 1.00 96.31 95 LYS A N 1
ATOM 757 C CA . LYS A 1 95 ? 8.667 -9.681 -5.171 1.00 96.31 95 LYS A CA 1
ATOM 758 C C . LYS A 1 95 ? 8.060 -10.823 -5.997 1.00 96.31 95 LYS A C 1
ATOM 760 O O . LYS A 1 95 ? 8.753 -11.791 -6.315 1.00 96.31 95 LYS A O 1
ATOM 765 N N . ALA A 1 96 ? 6.776 -10.748 -6.351 1.00 95.12 96 ALA A N 1
ATOM 766 C CA . ALA A 1 96 ? 6.139 -11.764 -7.180 1.00 95.12 96 ALA A CA 1
ATOM 767 C C . ALA A 1 96 ? 6.802 -11.869 -8.568 1.00 95.12 96 ALA A C 1
ATOM 769 O O . ALA A 1 96 ? 7.343 -10.902 -9.108 1.00 95.12 96 ALA A O 1
ATOM 770 N N . LYS A 1 97 ? 6.725 -13.059 -9.185 1.00 94.25 97 LYS A N 1
ATOM 771 C CA . LYS A 1 97 ? 7.282 -13.303 -10.529 1.00 94.25 97 LYS A CA 1
ATOM 772 C C . LYS A 1 97 ? 6.729 -12.297 -11.546 1.00 94.25 97 LYS A C 1
ATOM 774 O O . LYS A 1 97 ? 5.588 -11.842 -11.433 1.00 94.25 97 LYS A O 1
ATOM 779 N N . ARG A 1 98 ? 7.512 -11.995 -12.589 1.00 90.81 98 ARG A N 1
ATOM 780 C CA . ARG A 1 98 ? 7.113 -11.060 -13.655 1.00 90.81 98 ARG A CA 1
ATOM 781 C C . ARG A 1 98 ? 5.730 -11.427 -14.212 1.00 90.81 98 ARG A C 1
ATOM 783 O O . ARG A 1 98 ? 5.508 -12.564 -14.613 1.00 90.81 98 ARG A O 1
ATOM 790 N N . GLY A 1 99 ? 4.817 -10.456 -14.238 1.00 93.88 99 GLY A N 1
ATOM 791 C CA . GLY A 1 99 ? 3.424 -10.649 -14.664 1.00 93.88 99 GLY A CA 1
ATOM 792 C C . GLY A 1 99 ? 2.448 -11.067 -13.553 1.00 93.88 99 GLY A C 1
ATOM 793 O O . GLY A 1 99 ? 1.247 -11.003 -13.779 1.00 93.88 99 GLY A O 1
ATOM 794 N N . LEU A 1 100 ? 2.928 -11.424 -12.354 1.00 96.56 100 LEU A N 1
ATOM 795 C CA . LEU A 1 100 ? 2.095 -11.828 -11.208 1.00 96.56 100 LEU A CA 1
ATOM 796 C C . LEU A 1 100 ? 2.044 -10.793 -10.075 1.00 96.56 100 LEU A C 1
ATOM 798 O O . LEU A 1 100 ? 1.322 -10.989 -9.104 1.00 96.56 100 LEU A O 1
ATOM 802 N N . VAL A 1 101 ? 2.755 -9.672 -10.199 1.00 96.81 101 VAL A N 1
ATOM 803 C CA . VAL A 1 101 ? 2.795 -8.604 -9.180 1.00 96.81 101 VAL A CA 1
ATOM 804 C C . VAL A 1 101 ? 1.390 -8.129 -8.803 1.00 96.81 101 VAL A C 1
ATOM 806 O O . VAL A 1 101 ? 1.047 -8.080 -7.626 1.00 96.81 101 VAL A O 1
ATOM 809 N N . MET A 1 102 ? 0.524 -7.866 -9.787 1.00 97.94 102 MET A N 1
ATOM 810 C CA . MET A 1 102 ? -0.852 -7.434 -9.505 1.00 97.94 102 MET A CA 1
ATOM 811 C C . MET A 1 102 ? -1.728 -8.533 -8.894 1.00 97.94 102 MET A C 1
ATOM 813 O O . MET A 1 102 ? -2.678 -8.208 -8.191 1.00 97.94 102 MET A O 1
ATOM 817 N N . VAL A 1 103 ? -1.395 -9.811 -9.106 1.00 97.88 103 VAL A N 1
ATOM 818 C CA . VAL A 1 103 ? -2.048 -10.933 -8.410 1.00 97.88 103 VAL A CA 1
ATOM 819 C C . VAL A 1 103 ? -1.646 -10.929 -6.935 1.00 97.88 103 VAL A C 1
ATOM 821 O O . VAL A 1 103 ? -2.505 -11.062 -6.070 1.00 97.88 103 VAL A O 1
ATOM 824 N N . GLY A 1 104 ? -0.366 -10.683 -6.635 1.00 98.25 104 GLY A N 1
ATOM 825 C CA . GLY A 1 104 ? 0.104 -10.482 -5.262 1.00 98.25 104 GLY A CA 1
ATOM 826 C C . GLY A 1 104 ? -0.604 -9.309 -4.577 1.00 98.25 104 GLY A C 1
ATOM 827 O O . GLY A 1 104 ? -1.090 -9.446 -3.458 1.00 98.25 104 GLY A O 1
ATOM 828 N N . TRP A 1 105 ? -0.737 -8.174 -5.269 1.00 98.50 105 TRP A N 1
ATOM 829 C CA . TRP A 1 105 ? -1.478 -7.019 -4.752 1.00 98.50 105 TRP A CA 1
ATOM 830 C C . TRP A 1 105 ? -2.976 -7.290 -4.572 1.00 98.50 105 TRP A C 1
ATOM 832 O O . TRP A 1 105 ? -3.571 -6.773 -3.629 1.00 98.50 105 TRP A O 1
ATOM 842 N N . ALA A 1 106 ? -3.590 -8.102 -5.436 1.00 98.44 106 ALA A N 1
ATOM 843 C CA . ALA A 1 106 ? -4.979 -8.524 -5.267 1.00 98.44 106 ALA A CA 1
ATOM 844 C C . ALA A 1 106 ? -5.154 -9.380 -4.008 1.00 98.44 106 ALA A C 1
ATOM 846 O O . ALA A 1 106 ? -6.071 -9.121 -3.237 1.00 98.44 106 ALA A O 1
ATOM 847 N N . ALA A 1 107 ? -4.230 -10.311 -3.749 1.00 98.31 107 ALA A N 1
ATOM 848 C CA . ALA A 1 107 ? -4.241 -11.126 -2.535 1.00 98.31 107 ALA A CA 1
ATOM 849 C C . ALA A 1 107 ? -4.057 -10.287 -1.257 1.00 98.31 107 ALA A C 1
ATOM 851 O O . ALA A 1 107 ? -4.668 -10.584 -0.234 1.00 98.31 107 ALA A O 1
ATOM 852 N N . VAL A 1 108 ? -3.247 -9.222 -1.306 1.00 98.56 108 VAL A N 1
ATOM 853 C CA . VAL A 1 108 ? -3.159 -8.240 -0.210 1.00 98.56 108 VAL A CA 1
ATOM 854 C C . VAL A 1 108 ? -4.496 -7.527 -0.019 1.00 98.56 108 VAL A C 1
ATOM 856 O O . VAL A 1 108 ? -4.991 -7.460 1.099 1.00 98.56 108 VAL A O 1
ATOM 859 N N . ALA A 1 109 ? -5.097 -7.006 -1.093 1.00 98.19 109 ALA A N 1
ATOM 860 C CA . ALA A 1 109 ? -6.359 -6.276 -0.998 1.00 98.19 109 ALA A CA 1
ATOM 861 C C . ALA A 1 109 ? -7.500 -7.148 -0.451 1.00 98.19 109 ALA A C 1
ATOM 863 O O . ALA A 1 109 ? -8.263 -6.680 0.388 1.00 98.19 109 ALA A O 1
ATOM 864 N N . GLU A 1 110 ? -7.579 -8.408 -0.883 1.00 98.00 110 GLU A N 1
ATOM 865 C CA . GLU A 1 110 ? -8.540 -9.395 -0.384 1.00 98.00 110 GLU A CA 1
ATOM 866 C C . GLU A 1 110 ? -8.326 -9.694 1.103 1.00 98.00 110 GLU A C 1
ATOM 868 O O . GLU A 1 110 ? -9.276 -9.649 1.880 1.00 98.00 110 GLU A O 1
ATOM 873 N N . ALA A 1 111 ? -7.080 -9.930 1.519 1.00 97.94 111 ALA A N 1
ATOM 874 C CA . ALA A 1 111 ? -6.769 -10.218 2.913 1.00 97.94 111 ALA A CA 1
ATOM 875 C C . ALA A 1 111 ? -7.094 -9.041 3.838 1.00 97.94 111 ALA A C 1
ATOM 877 O O . ALA A 1 111 ? -7.744 -9.232 4.862 1.00 97.94 111 ALA A O 1
ATOM 878 N N . VAL A 1 112 ? -6.722 -7.819 3.447 1.00 97.31 112 VAL A N 1
ATOM 879 C CA . VAL A 1 112 ? -7.068 -6.606 4.199 1.00 97.31 112 VAL A CA 1
ATOM 880 C C . VAL A 1 112 ? -8.590 -6.426 4.251 1.00 97.31 112 VAL A C 1
ATOM 882 O O . VAL A 1 112 ? -9.133 -6.172 5.317 1.00 97.31 112 VAL A O 1
ATOM 885 N N . ALA A 1 113 ? -9.298 -6.607 3.130 1.00 95.50 113 ALA A N 1
ATOM 886 C CA . ALA A 1 113 ? -10.757 -6.474 3.073 1.00 95.50 113 ALA A CA 1
ATOM 887 C C . ALA A 1 113 ? -11.519 -7.563 3.847 1.00 95.50 113 ALA A C 1
ATOM 889 O O . ALA A 1 113 ? -12.702 -7.383 4.128 1.00 95.50 113 ALA A O 1
ATOM 890 N N . SER A 1 114 ? -10.868 -8.683 4.178 1.00 95.31 114 SER A N 1
ATOM 891 C CA . SER A 1 114 ? -11.452 -9.741 5.010 1.00 95.31 114 SER A CA 1
ATOM 892 C C . SER A 1 114 ? -11.435 -9.425 6.511 1.00 95.31 114 SER A C 1
ATOM 894 O O . SER A 1 114 ? -12.116 -10.105 7.275 1.00 95.31 114 SER A O 1
ATOM 896 N N . GLN A 1 115 ? -10.680 -8.406 6.934 1.00 93.75 115 GLN A N 1
ATOM 897 C CA . GLN A 1 115 ? -10.625 -7.965 8.327 1.00 93.75 115 GLN A CA 1
ATOM 898 C C . GLN A 1 115 ? -11.842 -7.086 8.641 1.00 93.75 115 GLN A C 1
ATOM 900 O O . GLN A 1 115 ? -12.142 -6.148 7.899 1.00 93.75 115 GLN A O 1
ATOM 905 N N . GLU A 1 116 ? -12.543 -7.381 9.738 1.00 90.44 116 GLU A N 1
ATOM 906 C CA . GLU A 1 116 ? -13.783 -6.693 10.139 1.00 90.44 116 GLU A CA 1
ATOM 907 C C . GLU A 1 116 ? -13.556 -5.188 10.344 1.00 90.44 116 GLU A C 1
ATOM 909 O O . GLU A 1 116 ? -14.402 -4.348 10.031 1.00 90.44 116 GLU A O 1
ATOM 914 N N . GLU A 1 117 ? -12.361 -4.834 10.799 1.00 88.69 117 GLU A N 1
ATOM 915 C CA . GLU A 1 117 ? -11.948 -3.476 11.099 1.00 88.69 117 GLU A CA 1
ATOM 916 C C . GLU A 1 117 ? -11.631 -2.650 9.838 1.00 88.69 117 GLU A C 1
ATOM 918 O O . GLU A 1 117 ? -11.509 -1.423 9.911 1.00 88.69 117 GLU A O 1
ATOM 923 N N . PHE A 1 118 ? -11.537 -3.283 8.661 1.00 91.12 118 PHE A N 1
ATOM 924 C CA . PHE A 1 118 ? -11.234 -2.612 7.399 1.00 91.12 118 PHE A CA 1
ATOM 925 C C . PHE A 1 118 ? -12.486 -2.397 6.538 1.00 91.1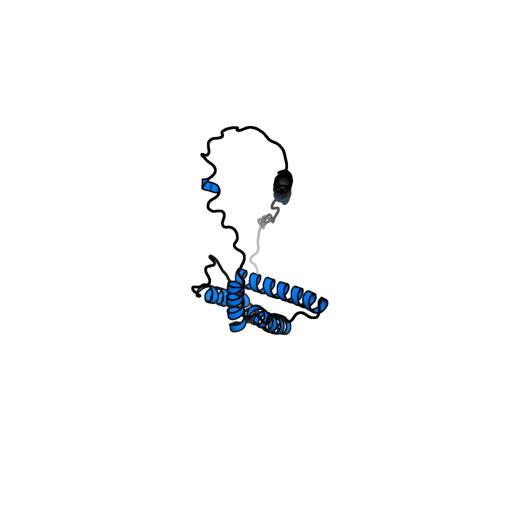2 118 PHE A C 1
ATOM 927 O O . PHE A 1 118 ? -12.817 -3.145 5.620 1.00 91.12 118 PHE A O 1
ATOM 934 N N . SER A 1 1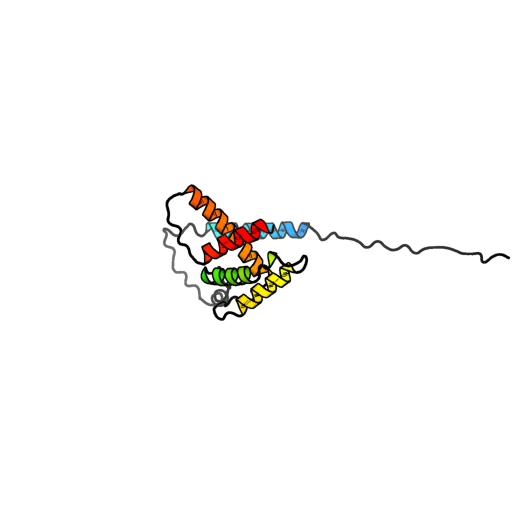19 ? -13.176 -1.286 6.781 1.00 85.38 119 SER A N 1
ATOM 935 C CA . SER A 1 119 ? -14.457 -0.971 6.134 1.00 85.38 119 SER A CA 1
ATOM 936 C C . SER A 1 119 ? -14.332 -0.059 4.899 1.00 85.38 119 SER A C 1
ATOM 938 O O . SER A 1 119 ? -15.063 0.929 4.769 1.00 85.38 119 SER A O 1
ATOM 940 N N . ARG A 1 120 ? -13.411 -0.351 3.961 1.00 88.62 120 ARG A N 1
ATOM 941 C CA . ARG A 1 120 ? -13.259 0.446 2.720 1.00 88.62 120 ARG A CA 1
ATOM 942 C C . ARG A 1 120 ? -13.904 -0.203 1.495 1.00 88.62 120 ARG A C 1
ATOM 944 O O . ARG A 1 120 ? -13.331 -1.135 0.928 1.00 88.62 120 ARG A O 1
ATOM 951 N N . PRO A 1 121 ? -15.011 0.358 0.967 1.00 88.38 121 PRO A N 1
ATOM 952 C CA . PRO A 1 121 ? -15.628 -0.169 -0.242 1.00 88.38 121 PRO A CA 1
ATOM 953 C C . PRO A 1 121 ? -14.707 0.005 -1.457 1.00 88.38 121 PRO A C 1
ATOM 955 O O . PRO A 1 121 ? -14.054 1.045 -1.635 1.00 88.38 121 PRO A O 1
ATOM 958 N N . GLY A 1 122 ? -14.666 -1.029 -2.300 1.00 89.56 122 GLY A N 1
ATOM 959 C CA . GLY A 1 122 ? -13.887 -1.054 -3.539 1.00 89.56 122 GLY A CA 1
ATOM 960 C C . GLY A 1 122 ? -12.377 -0.951 -3.321 1.00 89.56 122 GLY A C 1
ATOM 961 O O . GLY A 1 122 ? -11.696 -0.320 -4.131 1.00 89.56 122 GLY A O 1
ATOM 962 N N . PHE A 1 123 ? -11.854 -1.440 -2.194 1.00 95.31 123 PHE A N 1
ATOM 963 C CA . PHE A 1 123 ? -10.413 -1.564 -1.994 1.00 95.31 123 PHE A CA 1
ATOM 964 C C . PHE A 1 123 ? -9.883 -2.706 -2.865 1.00 95.31 123 PHE A C 1
ATOM 966 O O . PHE A 1 123 ? -10.289 -3.851 -2.709 1.00 95.31 123 PHE A O 1
ATOM 973 N N . ASP A 1 124 ? -9.027 -2.372 -3.829 1.00 96.62 124 ASP A N 1
ATOM 974 C CA . ASP A 1 124 ? -8.522 -3.299 -4.837 1.00 96.62 124 ASP A CA 1
ATOM 975 C C . ASP A 1 124 ? -6.987 -3.301 -4.879 1.00 96.62 124 ASP A C 1
ATOM 977 O O . ASP A 1 124 ? -6.317 -2.499 -4.220 1.00 96.62 124 ASP A O 1
ATOM 981 N N . ALA A 1 125 ? -6.425 -4.198 -5.692 1.00 97.69 125 ALA A N 1
ATOM 982 C CA . ALA A 1 125 ? -4.984 -4.356 -5.869 1.00 97.69 125 ALA A CA 1
ATOM 983 C C . ALA A 1 125 ? -4.266 -3.030 -6.179 1.00 97.69 125 ALA A C 1
ATOM 985 O O . ALA A 1 125 ? -3.196 -2.743 -5.644 1.00 97.69 125 ALA A O 1
ATOM 986 N N . LYS A 1 126 ? -4.869 -2.193 -7.032 1.00 97.69 126 LYS A N 1
ATOM 987 C CA . LYS A 1 126 ? -4.288 -0.912 -7.445 1.00 97.69 126 LYS A CA 1
ATOM 988 C C . LYS A 1 126 ? -4.299 0.092 -6.297 1.00 97.69 126 LYS A C 1
ATOM 990 O O . LYS A 1 126 ? -3.331 0.827 -6.116 1.00 97.69 126 LYS A O 1
ATOM 995 N N . ARG A 1 127 ? -5.372 0.137 -5.508 1.00 96.81 127 ARG A N 1
ATOM 996 C CA . ARG A 1 127 ? -5.468 0.999 -4.324 1.00 96.81 127 ARG A CA 1
ATOM 997 C C . ARG A 1 127 ? -4.504 0.562 -3.227 1.00 96.81 127 ARG A C 1
ATOM 999 O O . ARG A 1 127 ? -3.894 1.441 -2.626 1.00 96.81 127 ARG A O 1
ATOM 1006 N N . ALA A 1 128 ? -4.330 -0.742 -3.014 1.00 98.06 128 ALA A N 1
ATOM 1007 C CA . ALA A 1 128 ? -3.336 -1.278 -2.086 1.00 98.06 128 ALA A CA 1
ATOM 1008 C C . ALA A 1 128 ? -1.913 -0.877 -2.506 1.00 98.06 128 ALA A C 1
ATOM 1010 O O . ALA A 1 128 ? -1.192 -0.265 -1.717 1.00 98.06 128 ALA A O 1
ATOM 1011 N N . GLN A 1 129 ? -1.551 -1.105 -3.774 1.00 98.25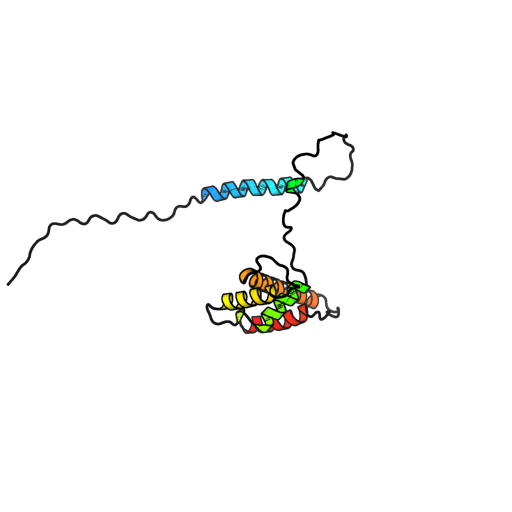 129 GLN A N 1
ATOM 1012 C CA . GLN A 1 129 ? -0.245 -0.717 -4.314 1.00 98.25 129 GLN A CA 1
ATOM 1013 C C . GLN A 1 129 ? 0.003 0.792 -4.201 1.00 98.25 129 GLN A C 1
ATOM 1015 O O . GLN A 1 129 ? 1.037 1.218 -3.692 1.00 98.25 129 GLN A O 1
ATOM 1020 N N . ASN A 1 130 ? -0.949 1.615 -4.652 1.00 97.38 130 ASN A N 1
ATOM 1021 C CA . ASN A 1 130 ? -0.821 3.070 -4.580 1.00 97.38 130 ASN A CA 1
ATOM 1022 C C . ASN A 1 130 ? -0.673 3.550 -3.136 1.00 97.38 130 ASN A C 1
ATOM 1024 O O . ASN A 1 130 ? 0.092 4.475 -2.875 1.00 97.38 130 ASN A O 1
ATOM 1028 N N . ARG A 1 131 ? -1.410 2.942 -2.197 1.00 97.38 131 ARG A N 1
ATOM 1029 C CA . ARG A 1 131 ? -1.316 3.320 -0.789 1.00 97.38 131 ARG A CA 1
ATOM 1030 C C . ARG A 1 131 ? 0.057 2.980 -0.224 1.00 97.38 131 ARG A C 1
ATOM 1032 O O . ARG A 1 131 ? 0.640 3.840 0.422 1.00 97.38 131 ARG A O 1
ATOM 1039 N N . PHE A 1 132 ? 0.581 1.794 -0.521 1.00 98.00 132 PHE A N 1
ATOM 1040 C CA . PHE A 1 132 ? 1.925 1.389 -0.117 1.00 98.00 132 PHE A CA 1
ATOM 1041 C C . PHE A 1 132 ? 3.008 2.349 -0.630 1.00 98.00 132 PHE A C 1
ATOM 1043 O O . PHE A 1 132 ? 3.805 2.832 0.165 1.00 98.00 132 PHE A O 1
ATOM 1050 N N . ILE A 1 133 ? 2.992 2.697 -1.923 1.00 96.56 133 ILE A N 1
ATOM 1051 C CA . ILE A 1 133 ? 3.975 3.630 -2.507 1.00 96.56 133 ILE A CA 1
ATOM 1052 C C . ILE A 1 133 ? 3.915 4.996 -1.807 1.00 96.56 133 ILE A C 1
ATOM 1054 O O . ILE A 1 133 ? 4.942 5.511 -1.381 1.00 96.56 133 ILE A O 1
ATOM 1058 N N . LEU A 1 134 ? 2.710 5.547 -1.607 1.00 96.00 134 LEU A N 1
ATOM 1059 C CA . LEU A 1 134 ? 2.539 6.823 -0.901 1.00 96.00 134 LEU A CA 1
ATOM 1060 C C . LEU A 1 134 ? 3.050 6.782 0.546 1.00 96.00 134 LEU A C 1
ATOM 1062 O O . LEU A 1 134 ? 3.490 7.807 1.065 1.00 96.00 134 LEU A O 1
ATOM 1066 N N . LEU A 1 135 ? 2.945 5.631 1.214 1.00 95.81 135 LEU A N 1
ATOM 1067 C CA . LEU A 1 135 ? 3.441 5.455 2.577 1.00 95.81 135 LEU A CA 1
ATOM 1068 C C . LEU A 1 135 ? 4.969 5.366 2.620 1.00 95.81 135 LEU A C 1
ATOM 1070 O O . LEU A 1 135 ? 5.560 6.011 3.481 1.00 95.81 135 LEU A O 1
ATOM 1074 N N . LEU A 1 136 ? 5.595 4.645 1.683 1.00 94.88 136 LEU A N 1
ATOM 1075 C CA . LEU A 1 136 ? 7.056 4.600 1.561 1.00 94.88 136 LEU A CA 1
ATOM 1076 C C . LEU A 1 136 ? 7.643 5.982 1.265 1.00 94.88 136 LEU A C 1
ATOM 1078 O O . LEU A 1 136 ? 8.554 6.427 1.958 1.00 94.88 136 LEU A O 1
ATOM 1082 N N . ASP A 1 137 ? 7.090 6.688 0.277 1.00 93.50 137 ASP A N 1
ATOM 1083 C CA . ASP A 1 137 ? 7.558 8.030 -0.082 1.00 93.50 137 ASP A CA 1
ATOM 1084 C C . ASP A 1 137 ? 7.389 9.006 1.095 1.00 93.50 137 ASP A C 1
ATOM 1086 O O . ASP A 1 137 ? 8.264 9.823 1.381 1.00 93.50 137 ASP A O 1
ATOM 1090 N N . GLY A 1 138 ? 6.264 8.907 1.811 1.00 90.62 138 GLY A N 1
ATOM 1091 C CA . GLY A 1 138 ? 6.000 9.715 2.997 1.00 90.62 138 GLY A CA 1
ATOM 1092 C C . GLY A 1 138 ? 6.950 9.428 4.161 1.00 90.62 138 GLY A C 1
ATOM 1093 O O . GLY A 1 138 ? 7.307 10.359 4.877 1.00 90.62 138 GLY A O 1
ATOM 1094 N N . HIS A 1 139 ? 7.356 8.172 4.355 1.00 90.06 139 HIS A N 1
ATOM 1095 C CA . HIS A 1 139 ? 8.303 7.783 5.401 1.00 90.06 139 HIS A CA 1
ATOM 1096 C C . HIS A 1 139 ? 9.697 8.340 5.133 1.00 90.06 139 HIS A C 1
ATOM 1098 O O . HIS A 1 139 ? 10.217 9.062 5.973 1.00 90.06 139 HIS A O 1
ATOM 1104 N N . ARG A 1 140 ? 10.221 8.148 3.919 1.00 85.56 140 ARG A N 1
ATOM 1105 C CA . ARG A 1 140 ? 11.549 8.642 3.523 1.00 85.56 140 ARG A CA 1
ATOM 1106 C C . ARG A 1 140 ? 11.689 10.152 3.703 1.00 85.56 140 ARG A C 1
ATOM 1108 O O . ARG A 1 140 ? 12.680 10.628 4.241 1.00 85.56 140 ARG A O 1
ATOM 1115 N N . ASN A 1 141 ? 10.660 10.909 3.313 1.00 79.38 141 ASN A N 1
ATOM 1116 C CA . ASN A 1 141 ? 10.660 12.363 3.483 1.00 79.38 141 ASN A CA 1
ATOM 1117 C C . ASN A 1 141 ? 10.700 12.783 4.961 1.00 79.38 141 ASN A C 1
ATOM 1119 O O . ASN A 1 141 ? 11.340 13.781 5.290 1.00 79.38 141 ASN A O 1
ATOM 1123 N N . ARG A 1 142 ? 10.025 12.037 5.848 1.00 72.31 142 ARG A N 1
ATOM 1124 C CA . ARG A 1 142 ? 10.082 12.289 7.293 1.00 72.31 142 ARG A CA 1
ATOM 1125 C C . ARG A 1 142 ? 11.444 11.933 7.861 1.00 72.31 142 ARG A C 1
ATOM 1127 O O . ARG A 1 142 ? 11.937 12.698 8.672 1.00 72.31 142 ARG A O 1
ATOM 1134 N N . ASP A 1 143 ? 12.045 10.827 7.442 1.00 67.44 143 ASP A N 1
ATOM 1135 C CA . ASP A 1 143 ? 13.350 10.408 7.958 1.00 67.44 143 ASP A CA 1
ATOM 1136 C C . ASP A 1 143 ? 14.428 11.419 7.541 1.00 67.44 143 ASP A C 1
ATOM 1138 O O . ASP A 1 143 ? 15.265 11.806 8.354 1.00 67.44 143 ASP A O 1
ATOM 1142 N N . ASP A 1 144 ? 14.341 11.967 6.323 1.00 60.78 144 ASP A N 1
ATOM 1143 C CA . ASP A 1 144 ? 15.202 13.066 5.878 1.00 60.78 144 ASP A CA 1
ATOM 1144 C C . ASP A 1 144 ? 14.992 14.354 6.700 1.00 60.78 144 ASP A C 1
ATOM 1146 O O . ASP A 1 144 ? 15.942 15.094 6.966 1.00 60.78 144 ASP A O 1
ATOM 1150 N N . GLU A 1 145 ? 13.749 14.669 7.080 1.00 62.34 145 GLU A N 1
ATOM 1151 C CA . GLU A 1 145 ? 13.422 15.816 7.937 1.00 62.34 145 GLU A CA 1
ATOM 1152 C C . GLU A 1 145 ? 13.885 15.601 9.387 1.00 62.34 145 GLU A C 1
ATOM 1154 O O . GLU A 1 145 ? 14.505 16.501 9.957 1.00 62.34 145 GLU A O 1
ATOM 1159 N N . SER A 1 146 ? 13.665 14.412 9.952 1.00 58.12 146 SER A N 1
ATOM 1160 C CA . SER A 1 146 ? 14.106 13.991 11.288 1.00 58.12 146 SER A CA 1
ATOM 1161 C C . SER A 1 146 ? 15.630 13.966 11.397 1.00 58.12 146 SER A C 1
ATOM 1163 O O . SER A 1 146 ? 16.189 14.518 12.347 1.00 58.12 146 SER A O 1
ATOM 1165 N N . MET A 1 147 ? 16.327 13.408 10.401 1.00 58.88 147 MET A N 1
ATOM 1166 C CA . MET A 1 147 ? 17.792 13.383 10.334 1.00 58.88 147 MET A CA 1
ATOM 1167 C C . MET A 1 147 ? 18.371 14.798 10.254 1.00 58.88 147 MET A C 1
ATOM 1169 O O . MET A 1 147 ? 19.383 15.095 10.889 1.00 58.88 147 MET A O 1
ATOM 1173 N N . ARG A 1 148 ? 17.697 15.708 9.536 1.00 61.62 148 ARG A N 1
ATOM 1174 C CA . ARG A 1 148 ? 18.034 17.139 9.536 1.00 61.62 148 ARG A CA 1
ATOM 1175 C C . ARG A 1 148 ? 17.723 17.831 10.869 1.00 61.62 148 ARG A C 1
ATOM 1177 O O . ARG A 1 148 ? 18.331 18.862 11.150 1.00 61.62 148 ARG A O 1
ATOM 1184 N N . ALA A 1 149 ? 16.810 17.291 11.677 1.00 60.56 149 ALA A N 1
ATOM 1185 C CA . ALA A 1 149 ? 16.321 17.918 12.902 1.00 60.56 149 ALA A CA 1
ATOM 1186 C C . ALA A 1 149 ? 16.957 17.415 14.215 1.00 60.56 149 ALA A C 1
ATOM 1188 O O . ALA A 1 149 ? 16.799 18.110 15.210 1.00 60.56 149 ALA A O 1
ATOM 1189 N N . SER A 1 150 ? 17.666 16.273 14.235 1.00 51.56 150 SER A N 1
ATOM 1190 C CA . SER A 1 150 ? 18.455 15.702 15.356 1.00 51.56 150 SER A CA 1
ATOM 1191 C C . SER A 1 150 ? 17.989 16.029 16.790 1.00 51.56 150 SER A C 1
ATOM 1193 O O . SER A 1 150 ? 18.261 17.104 17.325 1.00 51.56 150 SER A O 1
ATOM 1195 N N . GLY A 1 151 ? 17.490 15.007 17.495 1.00 47.69 151 GLY A N 1
ATOM 1196 C CA . GLY A 1 151 ? 17.376 14.994 18.963 1.00 47.69 151 GLY A CA 1
ATOM 1197 C C . GLY A 1 151 ? 15.999 14.619 19.512 1.00 47.69 151 GLY A C 1
ATOM 1198 O O . GLY A 1 151 ? 15.785 14.712 20.717 1.00 47.69 151 GLY A O 1
ATOM 1199 N N . VAL A 1 152 ? 15.064 14.206 18.657 1.00 51.56 152 VAL A N 1
ATOM 1200 C CA . VAL A 1 152 ? 13.748 13.710 19.072 1.00 51.56 152 VAL A CA 1
ATOM 1201 C C . VAL A 1 152 ? 13.793 12.187 19.095 1.00 51.56 152 VAL A C 1
ATOM 1203 O O . VAL A 1 152 ? 14.140 11.567 18.095 1.00 51.56 152 VAL A O 1
ATOM 1206 N N . ALA A 1 153 ? 13.479 11.595 20.250 1.00 46.72 153 ALA A N 1
ATOM 1207 C CA . ALA A 1 153 ? 13.246 10.162 20.361 1.00 46.72 153 ALA A CA 1
ATOM 1208 C C . ALA A 1 153 ? 12.069 9.804 19.445 1.00 46.72 153 ALA A C 1
ATOM 1210 O O . ALA A 1 153 ? 10.950 10.268 19.669 1.00 46.72 153 ALA A O 1
ATOM 1211 N N . GLU A 1 154 ? 12.346 9.057 18.380 1.00 56.12 154 GLU A N 1
ATOM 1212 C CA . GLU A 1 154 ? 11.321 8.609 17.448 1.00 56.12 154 GLU A CA 1
ATOM 1213 C C . GLU A 1 154 ? 10.383 7.649 18.177 1.00 56.12 154 GLU A C 1
ATOM 1215 O O . GLU A 1 154 ? 10.812 6.687 18.816 1.00 56.12 154 GLU A O 1
ATOM 1220 N N . ASP A 1 155 ? 9.087 7.945 18.123 1.00 55.03 155 ASP A N 1
ATOM 1221 C CA . ASP A 1 155 ? 8.067 7.031 18.611 1.00 55.03 155 ASP A CA 1
ATOM 1222 C C . ASP A 1 155 ? 8.044 5.838 17.646 1.00 55.03 155 ASP A C 1
ATOM 1224 O O . ASP A 1 155 ? 7.621 5.966 16.491 1.00 55.03 155 ASP A O 1
ATOM 1228 N N . CYS A 1 156 ? 8.582 4.698 18.092 1.00 62.09 156 CYS A N 1
ATOM 1229 C CA . CYS A 1 156 ? 8.644 3.449 17.335 1.00 62.09 156 CYS A CA 1
ATOM 1230 C C . CYS A 1 156 ? 7.239 2.847 17.197 1.00 62.09 156 CYS A C 1
ATOM 1232 O O . CYS A 1 156 ? 6.963 1.762 17.714 1.00 62.09 156 CYS A O 1
ATOM 1234 N N . SER A 1 157 ? 6.332 3.545 16.515 1.00 85.56 157 SER A N 1
ATOM 1235 C CA . SER A 1 157 ? 5.023 3.005 16.183 1.00 85.56 157 SER A CA 1
ATOM 1236 C C . SER A 1 157 ? 5.199 1.794 15.270 1.00 85.56 157 SER A C 1
ATOM 1238 O O . SER A 1 157 ? 6.134 1.718 14.469 1.00 85.56 157 SER A O 1
ATOM 1240 N N . GLU A 1 158 ? 4.288 0.831 15.374 1.00 92.38 158 GLU A N 1
ATOM 1241 C CA . GLU A 1 158 ? 4.297 -0.352 14.510 1.00 92.38 158 GLU A CA 1
ATOM 1242 C C . GLU A 1 158 ? 4.344 0.028 13.024 1.00 92.38 158 GLU A C 1
ATOM 1244 O O . GLU A 1 158 ? 5.018 -0.617 12.225 1.00 92.38 158 GLU A O 1
ATOM 1249 N N . LYS A 1 159 ? 3.659 1.117 12.660 1.00 92.94 159 LYS A N 1
ATOM 1250 C CA . LYS A 1 159 ? 3.679 1.653 11.305 1.00 92.94 159 LYS A CA 1
ATOM 1251 C C . LYS A 1 159 ? 5.092 2.034 10.865 1.00 92.94 159 LYS A C 1
ATOM 1253 O O . LYS A 1 159 ? 5.455 1.695 9.746 1.00 92.94 159 LYS A O 1
ATOM 1258 N N . SER A 1 160 ? 5.857 2.736 11.703 1.00 90.81 160 SER A N 1
ATOM 1259 C CA . SER A 1 160 ? 7.241 3.109 11.383 1.00 90.81 160 SER A CA 1
ATOM 1260 C C . SER A 1 160 ? 8.123 1.867 11.252 1.00 90.81 160 SER A C 1
ATOM 1262 O O . SER A 1 160 ? 8.751 1.706 10.219 1.00 90.81 160 SER A O 1
ATOM 1264 N N . GLN A 1 161 ? 8.036 0.917 12.192 1.00 92.50 161 GLN A N 1
ATOM 1265 C CA . GLN A 1 161 ? 8.812 -0.334 12.137 1.00 92.50 161 GLN A CA 1
ATOM 1266 C C . GLN A 1 161 ? 8.542 -1.145 10.858 1.00 92.50 161 GLN A C 1
ATOM 1268 O O . GLN A 1 161 ? 9.468 -1.626 10.207 1.00 92.50 161 GLN A O 1
ATOM 1273 N N . LEU A 1 162 ? 7.267 -1.278 10.469 1.00 95.94 162 LEU A N 1
ATOM 1274 C CA . LEU A 1 162 ? 6.887 -1.951 9.225 1.00 95.94 162 LEU A CA 1
ATOM 1275 C C . LEU A 1 162 ? 7.396 -1.203 7.991 1.00 95.94 162 LEU A C 1
ATOM 1277 O O . LEU A 1 162 ? 7.729 -1.839 6.995 1.00 95.94 162 LEU A O 1
ATOM 1281 N N . LEU A 1 163 ? 7.416 0.130 8.021 1.00 95.38 163 LEU A N 1
ATOM 1282 C CA . LEU A 1 163 ? 7.892 0.938 6.902 1.00 95.38 163 LEU A CA 1
ATOM 1283 C C . LEU A 1 163 ? 9.421 0.912 6.776 1.00 95.38 163 LEU A C 1
ATOM 1285 O O . LEU A 1 163 ? 9.892 0.845 5.642 1.00 95.38 163 LEU A O 1
ATOM 1289 N N . ASP A 1 164 ? 10.163 0.876 7.884 1.00 93.50 164 ASP A N 1
ATOM 1290 C CA . ASP A 1 164 ? 11.620 0.693 7.901 1.00 93.50 164 ASP A CA 1
ATOM 1291 C C . ASP A 1 164 ? 11.995 -0.650 7.251 1.00 93.50 164 ASP A C 1
ATOM 1293 O O . ASP A 1 164 ? 12.777 -0.708 6.294 1.00 93.50 164 ASP A O 1
ATOM 1297 N N . GLU A 1 165 ? 11.372 -1.740 7.721 1.00 95.44 165 GLU A N 1
ATOM 1298 C CA . GLU A 1 165 ? 11.594 -3.092 7.195 1.00 95.44 165 GLU A CA 1
ATOM 1299 C C . GLU A 1 165 ? 11.207 -3.178 5.713 1.00 95.44 165 GLU A C 1
ATOM 1301 O O . GLU A 1 165 ? 12.000 -3.610 4.871 1.00 95.44 165 GLU A O 1
ATOM 1306 N N . LEU A 1 166 ? 9.999 -2.724 5.362 1.00 96.75 166 LEU A N 1
ATOM 1307 C CA . LEU A 1 166 ? 9.514 -2.780 3.986 1.00 96.75 166 LEU A CA 1
ATOM 1308 C C . LEU A 1 166 ? 10.312 -1.880 3.045 1.00 96.75 166 LEU A C 1
ATOM 1310 O O . LEU A 1 166 ? 10.469 -2.263 1.888 1.00 96.75 166 LEU A O 1
ATOM 1314 N N . SER A 1 167 ? 10.814 -0.721 3.491 1.00 94.38 167 SER A N 1
ATOM 1315 C CA . SER A 1 167 ? 11.662 0.130 2.648 1.00 94.38 167 SER A CA 1
ATOM 1316 C C . SER A 1 167 ? 12.963 -0.587 2.319 1.00 94.38 167 SER A C 1
ATOM 1318 O O . SER A 1 167 ? 13.297 -0.688 1.141 1.00 94.38 167 SER A O 1
ATOM 1320 N N . SER A 1 168 ? 13.641 -1.162 3.319 1.00 94.38 168 SER A N 1
ATOM 1321 C CA . SER A 1 168 ? 14.865 -1.943 3.096 1.00 94.38 168 SER A CA 1
ATOM 1322 C C . SER A 1 168 ? 14.617 -3.104 2.127 1.00 94.38 168 SER A C 1
ATOM 1324 O O . SER A 1 168 ? 15.310 -3.243 1.121 1.00 94.38 168 SER A O 1
ATOM 1326 N N . VAL A 1 169 ? 13.565 -3.892 2.364 1.00 96.31 169 VAL A N 1
ATOM 1327 C CA . VAL A 1 169 ? 13.220 -5.056 1.535 1.00 96.31 169 VAL A CA 1
ATOM 1328 C C . VAL A 1 169 ? 12.819 -4.668 0.105 1.00 96.31 169 VAL A C 1
ATOM 1330 O O . VAL A 1 169 ? 13.036 -5.447 -0.832 1.00 96.31 169 VAL A O 1
ATOM 1333 N N . TYR A 1 170 ? 12.181 -3.509 -0.065 1.00 94.81 170 TYR A N 1
ATOM 1334 C CA . TYR A 1 170 ? 11.738 -2.992 -1.356 1.00 94.81 170 TYR A CA 1
ATOM 1335 C C . TYR A 1 170 ? 12.893 -2.404 -2.171 1.00 94.81 170 TYR A C 1
ATOM 1337 O O . TYR A 1 170 ? 12.944 -2.635 -3.379 1.00 94.81 170 TYR A O 1
ATOM 1345 N N . ASP A 1 171 ? 13.818 -1.693 -1.525 1.00 93.00 171 ASP A N 1
ATOM 1346 C CA . ASP A 1 171 ? 14.995 -1.115 -2.177 1.00 93.00 171 ASP A CA 1
ATOM 1347 C C . ASP A 1 171 ? 15.980 -2.195 -2.633 1.00 93.00 171 ASP A C 1
ATOM 1349 O O . ASP A 1 171 ? 16.452 -2.131 -3.763 1.00 93.00 171 ASP A O 1
ATOM 1353 N N . ASP A 1 172 ? 16.194 -3.243 -1.831 1.00 93.06 172 ASP A N 1
ATOM 1354 C CA . ASP A 1 172 ? 17.046 -4.383 -2.208 1.00 93.06 172 ASP A CA 1
ATOM 1355 C C . ASP A 1 172 ? 16.493 -5.195 -3.391 1.00 93.06 172 ASP A C 1
ATOM 1357 O O . ASP A 1 172 ? 17.229 -5.885 -4.098 1.00 93.06 172 ASP A O 1
ATOM 1361 N N . TRP A 1 173 ? 15.171 -5.191 -3.575 1.00 90.50 173 TRP A N 1
ATOM 1362 C CA . TRP A 1 173 ? 14.516 -5.919 -4.663 1.00 90.50 173 TRP A CA 1
ATOM 1363 C C . TRP A 1 173 ? 14.564 -5.175 -6.002 1.00 90.50 173 TRP A C 1
ATOM 1365 O O . TRP A 1 173 ? 14.483 -5.816 -7.056 1.00 90.50 173 TRP A O 1
ATOM 1375 N N . LYS A 1 174 ? 14.600 -3.845 -5.952 1.00 79.25 174 LYS A N 1
ATOM 1376 C CA . LYS A 1 174 ? 14.436 -2.969 -7.109 1.00 79.25 174 LYS A CA 1
ATOM 1377 C C . LYS A 1 174 ? 15.701 -2.884 -7.960 1.00 79.25 174 LYS A C 1
ATOM 1379 O O . LYS A 1 174 ? 15.528 -2.823 -9.201 1.00 79.25 174 LYS A O 1
#

Radius of gyration: 29.76 Å; chains: 1; bounding box: 56×75×93 Å

Sequence (174 aa):
MVMARGFANHPATPTPQKNHVFDKTRSYLSNHIESLAIHYAATLTKAVCSRNLPLFSQPLTSYQWLAMSTPVKSRFSEYEDVLILREVNARLPFKAKRGLVMVGWAAVAEAVASQEEFSRPGFDAKRAQNRFILLLDGHRNRDDESMRASGVAEDCSEKSQLLDELSSVYDDWK

Organism: Aphanomyces astaci (NCBI:txid112090)

Foldseek 3Di:
DDDDDDDDDDDDDDDDDDDDDPDPPVVVVVVVVVVVVVVVVVVVVPDPDDDDDDDDDDDPPDCPVVVPDPPPPDDDDPVLLLLLLVLCVVQVLVLDDPPCSLVSLQSSQVSSVPDPPRPDPPRGSVNSVVSLVVLLVVLVVVVVVDVVVPDDDDPPPSSNVSSVVSNVVVVVSD